Protein AF-A0A8W8L8R6-F1 (afdb_monomer_lite)

Foldseek 3Di:
DLVLLLVLQVCLPPVPPQWHALVSLLVSQVCLVPVNPQKRALVSQLVSCVVVVSDDSLLSNLVQCVQPPVNPRIRHSVSSVVVQVQQCPVPPRIHGSVSSSVSSVCSCPPPVSD

Secondary structure (DSSP, 8-state):
-HHHHHHHHHHH-SS-SSEE-HHHHHHHHHTT-SS-SSEEEHHHHHHHHHHTT-S-HHHHHHHHHHH-SS-SSEEETTTHHHHHHHH-SS-SSSEEHHHHHHHHHHHHHSGGG-

Sequence (114 aa):
SDAEARYVFHLADKDGNYSLSLAEFQRIFFDFDRNHDKSVTSDEFLLGWMERHLGSSLEAVILFHHLDVDRNGHIEVTDIPWILAFFDRNMDGVVGQAEFVITWLKLINSPQSR

pLDDT: mean 87.32, std 8.13, range [39.88, 94.25]

Organism: Magallana gigas (NCBI:txid29159)

Radius of gyration: 12.98 Å; chains: 1; bounding box: 32×29×34 Å

Structure (mmCIF, N/CA/C/O backbone):
data_AF-A0A8W8L8R6-F1
#
_entry.id   AF-A0A8W8L8R6-F1
#
loop_
_atom_site.group_PDB
_atom_site.id
_atom_site.type_symbol
_atom_site.label_atom_id
_atom_site.label_alt_id
_atom_site.label_comp_id
_atom_site.label_asym_id
_atom_site.label_entity_id
_atom_site.label_seq_id
_atom_site.pdbx_PDB_ins_code
_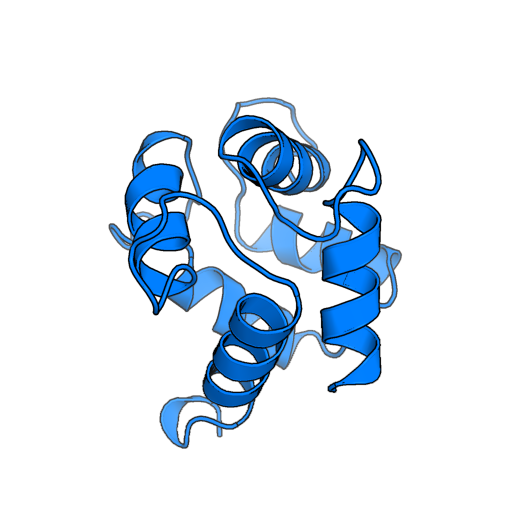atom_site.Cartn_x
_atom_site.Cartn_y
_atom_site.Cartn_z
_atom_site.occupancy
_atom_site.B_iso_or_equiv
_atom_site.auth_seq_id
_atom_site.auth_comp_id
_atom_site.auth_asym_id
_atom_site.auth_atom_id
_atom_site.pdbx_PDB_model_num
ATOM 1 N N . SER A 1 1 ? 7.714 -10.355 -7.423 1.00 78.94 1 SER A N 1
ATOM 2 C CA . SER A 1 1 ? 7.507 -11.819 -7.585 1.00 78.94 1 SER A CA 1
ATOM 3 C C . SER A 1 1 ? 6.395 -12.343 -6.661 1.00 78.94 1 SER A C 1
ATOM 5 O O . SER A 1 1 ? 5.922 -11.596 -5.814 1.00 78.94 1 SER A O 1
ATOM 7 N N . ASP A 1 2 ? 5.935 -13.599 -6.815 1.00 86.62 2 ASP A N 1
ATOM 8 C CA . ASP A 1 2 ? 4.903 -14.200 -5.928 1.00 86.62 2 ASP A CA 1
ATOM 9 C C . ASP A 1 2 ? 5.380 -14.272 -4.466 1.00 86.62 2 ASP A C 1
ATOM 11 O O . ASP A 1 2 ? 4.632 -13.924 -3.554 1.00 86.62 2 ASP A O 1
ATOM 15 N N . ALA A 1 3 ? 6.646 -14.643 -4.251 1.00 87.75 3 ALA A N 1
ATOM 16 C CA . ALA A 1 3 ? 7.240 -14.726 -2.920 1.00 87.75 3 ALA A CA 1
ATOM 17 C C . ALA A 1 3 ? 7.309 -13.355 -2.228 1.00 87.75 3 ALA A C 1
ATOM 19 O O . ALA A 1 3 ? 6.959 -13.247 -1.056 1.00 87.75 3 ALA A O 1
ATOM 20 N N . GLU A 1 4 ? 7.693 -12.304 -2.959 1.00 85.38 4 GLU A N 1
ATOM 21 C CA . GLU A 1 4 ? 7.698 -10.926 -2.445 1.00 85.38 4 GLU A CA 1
ATOM 22 C C . GLU A 1 4 ? 6.291 -10.466 -2.057 1.00 85.38 4 GLU A C 1
ATOM 24 O O . GLU A 1 4 ? 6.099 -9.953 -0.959 1.00 85.38 4 GLU A O 1
ATOM 29 N N . ALA A 1 5 ? 5.288 -10.719 -2.905 1.00 87.56 5 ALA A N 1
ATOM 30 C CA . ALA A 1 5 ? 3.906 -10.349 -2.609 1.00 87.56 5 ALA A CA 1
ATOM 31 C C . ALA A 1 5 ? 3.393 -11.038 -1.333 1.00 87.56 5 ALA A C 1
ATOM 33 O O . ALA A 1 5 ? 2.766 -10.405 -0.485 1.00 87.56 5 ALA A O 1
ATOM 34 N N . ARG A 1 6 ? 3.704 -12.329 -1.151 1.00 91.12 6 ARG A N 1
ATOM 35 C CA . ARG A 1 6 ? 3.350 -13.065 0.075 1.00 91.12 6 ARG A CA 1
ATOM 36 C C . ARG A 1 6 ? 4.095 -12.553 1.301 1.00 91.12 6 ARG A C 1
ATOM 38 O O . ARG A 1 6 ? 3.520 -12.536 2.385 1.00 91.12 6 ARG A O 1
ATOM 45 N N . TYR A 1 7 ? 5.351 -12.147 1.140 1.00 88.88 7 TYR A N 1
ATOM 46 C CA . TYR A 1 7 ? 6.137 -11.568 2.223 1.00 88.88 7 TYR A CA 1
ATOM 47 C C . TYR A 1 7 ? 5.565 -10.218 2.670 1.00 88.88 7 TYR A C 1
ATOM 49 O O . TYR A 1 7 ? 5.348 -10.023 3.863 1.00 88.88 7 TYR A O 1
ATOM 57 N N . VAL A 1 8 ? 5.226 -9.329 1.729 1.00 85.88 8 VAL A N 1
ATOM 58 C CA . VAL A 1 8 ? 4.554 -8.051 2.031 1.00 85.88 8 VAL A CA 1
ATOM 59 C C . VAL A 1 8 ? 3.216 -8.290 2.724 1.00 85.88 8 VAL A C 1
ATOM 61 O O . VAL A 1 8 ? 2.942 -7.665 3.745 1.00 85.88 8 VAL A O 1
ATOM 64 N N . PHE A 1 9 ? 2.419 -9.237 2.223 1.00 90.50 9 PHE A N 1
ATOM 65 C CA . PHE A 1 9 ? 1.160 -9.615 2.857 1.00 90.50 9 PHE A CA 1
ATOM 66 C C . PHE A 1 9 ? 1.365 -10.032 4.318 1.00 90.50 9 PHE A C 1
ATOM 68 O O . PHE A 1 9 ? 0.688 -9.530 5.205 1.00 90.50 9 PHE A O 1
ATOM 75 N N . HIS A 1 10 ? 2.338 -10.905 4.582 1.00 90.69 10 HIS A N 1
ATOM 76 C CA . HIS A 1 10 ? 2.615 -11.385 5.934 1.00 90.69 10 HIS A CA 1
ATOM 77 C C . HIS A 1 10 ? 3.151 -10.290 6.868 1.00 90.69 10 HIS A C 1
ATOM 79 O O . HIS A 1 10 ? 2.925 -10.336 8.072 1.00 90.69 10 HIS A O 1
ATOM 85 N N . LEU A 1 11 ? 3.857 -9.287 6.338 1.00 86.75 11 LEU A N 1
ATOM 86 C CA . LEU A 1 11 ? 4.265 -8.126 7.132 1.00 86.75 11 LEU A CA 1
ATOM 87 C C . LEU A 1 11 ? 3.066 -7.267 7.559 1.00 86.75 11 LEU A C 1
ATOM 89 O O . LEU A 1 11 ? 3.104 -6.693 8.656 1.00 86.75 11 LEU A O 1
ATOM 93 N N . ALA A 1 12 ? 2.046 -7.179 6.702 1.00 87.00 12 ALA A N 1
ATOM 94 C CA . ALA A 1 12 ? 0.828 -6.411 6.932 1.00 87.00 12 ALA A CA 1
ATOM 95 C C . ALA A 1 12 ? -0.181 -7.145 7.839 1.00 87.00 12 ALA A C 1
ATOM 97 O O . ALA A 1 12 ? -0.771 -6.504 8.704 1.00 87.00 12 ALA A O 1
ATOM 98 N N . ASP A 1 13 ? -0.327 -8.464 7.684 1.00 91.50 13 ASP A N 1
ATOM 99 C CA . ASP A 1 13 ? -1.210 -9.339 8.473 1.00 91.50 13 ASP A CA 1
ATOM 100 C C . ASP A 1 13 ? -0.656 -9.516 9.897 1.00 91.50 13 ASP A C 1
ATOM 102 O O . ASP A 1 13 ? 0.212 -10.355 10.159 1.00 91.50 13 ASP A O 1
ATOM 106 N N . LYS A 1 14 ? -1.087 -8.653 10.823 1.00 89.38 14 LYS A N 1
ATOM 107 C CA . LYS A 1 14 ? -0.518 -8.590 12.179 1.00 89.38 14 LYS A CA 1
ATOM 108 C C . LYS A 1 14 ? -1.176 -9.568 13.123 1.00 89.38 14 LYS A C 1
ATOM 110 O O . LYS A 1 14 ? -0.508 -10.025 14.055 1.00 89.38 14 LYS A O 1
ATOM 115 N N . ASP A 1 15 ? -2.463 -9.824 12.939 1.00 90.25 15 ASP A N 1
ATOM 116 C CA . ASP A 1 15 ? -3.183 -10.783 13.767 1.00 90.25 15 ASP A CA 1
ATOM 117 C C . ASP A 1 15 ? -3.031 -12.231 13.262 1.00 90.25 15 ASP A C 1
ATOM 119 O O . ASP A 1 15 ? -3.286 -13.169 14.023 1.00 90.25 15 ASP A O 1
ATOM 123 N N . GLY A 1 16 ? -2.512 -12.420 12.042 1.00 90.44 16 GLY A N 1
ATOM 124 C CA . GLY A 1 16 ? -2.218 -13.723 11.456 1.00 90.44 16 GLY A CA 1
ATOM 125 C C . GLY A 1 16 ? -3.471 -14.455 10.985 1.00 90.44 16 GLY A C 1
ATOM 126 O O . GLY A 1 16 ? -3.476 -15.691 10.944 1.00 90.44 16 GLY A O 1
ATOM 127 N N . ASN A 1 17 ? -4.547 -13.722 10.684 1.00 92.75 17 ASN A N 1
ATOM 128 C CA . ASN A 1 17 ? -5.824 -14.286 10.258 1.00 92.75 17 ASN A CA 1
ATOM 129 C C . ASN A 1 17 ? -5.885 -14.575 8.740 1.00 92.75 17 ASN A C 1
ATOM 131 O O . ASN A 1 17 ? -6.912 -15.058 8.255 1.00 92.75 17 ASN A O 1
ATOM 135 N N . TYR A 1 18 ? -4.794 -14.333 7.998 1.00 92.06 18 TYR A N 1
ATOM 136 C CA . TYR A 1 18 ? -4.680 -14.492 6.541 1.00 92.06 18 TYR A CA 1
ATOM 137 C C . TYR A 1 18 ? -5.576 -13.563 5.711 1.00 92.06 18 TYR A C 1
ATOM 139 O O . TYR A 1 18 ? -5.825 -13.826 4.527 1.00 92.06 18 TYR A O 1
ATOM 147 N N . SER A 1 19 ? -6.007 -12.452 6.302 1.00 92.56 19 SER A N 1
ATOM 148 C CA . SER A 1 19 ? -6.819 -11.407 5.683 1.00 92.56 19 SER A CA 1
ATOM 149 C C . SER A 1 19 ? -6.342 -10.040 6.171 1.00 92.56 19 SER A C 1
ATOM 151 O O . SER A 1 19 ? -6.064 -9.854 7.346 1.00 92.56 19 SER A O 1
ATOM 153 N N . LEU A 1 20 ? -6.263 -9.053 5.285 1.00 90.69 20 LEU A N 1
ATOM 154 C CA . LEU A 1 20 ? -5.925 -7.689 5.683 1.00 90.69 20 LEU A CA 1
ATOM 155 C C . LEU A 1 20 ? -7.205 -6.909 5.930 1.00 90.69 20 LEU A C 1
ATOM 157 O O . LEU A 1 20 ? -7.980 -6.645 5.007 1.00 90.69 20 LEU A O 1
ATOM 161 N N . SER A 1 21 ? -7.403 -6.520 7.184 1.00 89.62 21 SER A N 1
ATOM 162 C CA . SER A 1 21 ? -8.414 -5.537 7.555 1.00 89.62 21 SER A CA 1
ATOM 163 C C . SER A 1 21 ? -8.006 -4.124 7.124 1.00 89.62 21 SER A C 1
ATOM 165 O O . SER A 1 21 ? -6.830 -3.837 6.889 1.00 89.62 21 SER A O 1
ATOM 167 N N . LEU A 1 22 ? -8.967 -3.192 7.109 1.00 85.56 22 LEU A N 1
ATOM 168 C CA . LEU A 1 22 ? -8.694 -1.767 6.882 1.00 85.56 22 LEU A CA 1
ATOM 169 C C . LEU A 1 22 ? -7.573 -1.238 7.789 1.00 85.56 22 LEU A C 1
ATOM 171 O O . LEU A 1 22 ? -6.705 -0.505 7.329 1.00 85.56 22 LEU A O 1
ATOM 175 N N . ALA A 1 23 ? -7.578 -1.624 9.065 1.00 87.69 23 ALA A N 1
ATOM 176 C CA . ALA A 1 23 ? -6.598 -1.156 10.038 1.00 87.69 23 ALA A CA 1
ATOM 177 C C . ALA A 1 23 ? -5.189 -1.713 9.771 1.00 87.69 23 ALA A C 1
ATOM 179 O O . ALA A 1 23 ? -4.204 -0.984 9.889 1.00 87.69 23 ALA A O 1
ATOM 180 N N . GLU A 1 24 ? -5.081 -2.988 9.397 1.00 89.75 24 GLU A N 1
ATOM 181 C CA . GLU A 1 24 ? -3.799 -3.617 9.049 1.00 89.75 24 GLU A CA 1
ATOM 182 C C . GLU A 1 24 ? -3.234 -3.064 7.751 1.00 89.75 24 GLU A C 1
ATOM 184 O O . GLU A 1 24 ? -2.041 -2.771 7.664 1.00 89.75 24 GLU A O 1
ATOM 189 N N . PHE A 1 25 ? -4.115 -2.836 6.779 1.00 82.94 25 PHE A N 1
ATOM 190 C CA . PHE A 1 25 ? -3.758 -2.190 5.534 1.00 82.94 25 PHE A CA 1
ATOM 191 C C . PHE A 1 25 ? -3.240 -0.773 5.805 1.00 82.94 25 PHE A C 1
ATOM 193 O O . PHE A 1 25 ? -2.100 -0.476 5.481 1.00 82.94 25 PHE A O 1
ATOM 200 N N . GLN A 1 26 ? -3.989 0.074 6.518 1.00 84.00 26 GLN A N 1
ATOM 201 C CA . GLN A 1 26 ? -3.531 1.419 6.906 1.00 84.00 26 GLN A CA 1
ATOM 202 C C . GLN A 1 26 ? -2.175 1.401 7.616 1.00 84.00 26 GLN A C 1
ATOM 204 O O . GLN A 1 26 ? -1.304 2.216 7.321 1.00 84.00 26 GLN A O 1
ATOM 209 N N . ARG A 1 27 ? -1.979 0.457 8.538 1.00 84.94 27 ARG A N 1
ATOM 210 C CA . ARG A 1 27 ? -0.737 0.346 9.298 1.00 84.94 27 ARG A CA 1
ATOM 211 C C . ARG A 1 27 ? 0.471 0.095 8.404 1.00 84.94 27 ARG A C 1
ATOM 213 O O . ARG A 1 27 ? 1.496 0.727 8.630 1.00 84.94 27 ARG A O 1
ATOM 220 N N . ILE A 1 28 ? 0.370 -0.790 7.410 1.00 81.50 28 ILE A N 1
ATOM 221 C CA . ILE A 1 28 ? 1.517 -1.050 6.534 1.00 81.50 28 ILE A CA 1
ATOM 222 C C . ILE A 1 28 ? 1.862 0.174 5.674 1.00 81.50 28 ILE A C 1
ATOM 224 O O . ILE A 1 28 ? 3.039 0.406 5.436 1.00 81.50 28 ILE A O 1
ATOM 228 N N . PHE A 1 29 ? 0.889 1.008 5.280 1.00 77.50 29 PHE A N 1
ATOM 229 C CA . PHE A 1 29 ? 1.185 2.283 4.603 1.00 77.50 29 PHE A CA 1
ATOM 230 C C . PHE A 1 29 ? 1.927 3.249 5.524 1.00 77.50 29 PHE A C 1
ATOM 232 O O . PHE A 1 29 ? 2.951 3.801 5.130 1.00 77.50 29 PHE A O 1
ATOM 239 N N . PHE A 1 30 ? 1.493 3.375 6.779 1.00 78.62 30 PHE A N 1
ATOM 240 C CA . PHE A 1 30 ? 2.210 4.188 7.763 1.00 78.62 30 PHE A CA 1
ATOM 241 C C . PHE A 1 30 ? 3.608 3.651 8.110 1.00 78.62 30 PHE A C 1
ATOM 243 O O . PHE A 1 30 ? 4.443 4.416 8.576 1.00 78.62 30 PHE A O 1
ATOM 250 N N . ASP A 1 31 ? 3.912 2.374 7.852 1.00 85.19 31 ASP A N 1
ATOM 251 C CA . ASP A 1 31 ? 5.280 1.853 7.991 1.00 85.19 31 ASP A CA 1
ATOM 252 C C . ASP A 1 31 ? 6.236 2.399 6.897 1.00 85.19 31 ASP A C 1
ATOM 254 O O . ASP A 1 31 ? 7.463 2.306 7.058 1.00 85.19 31 ASP A O 1
ATOM 258 N N . PHE A 1 32 ? 5.709 2.938 5.787 1.00 85.62 32 PHE A N 1
ATOM 259 C CA . PHE A 1 32 ? 6.481 3.644 4.753 1.00 85.62 32 PHE A CA 1
ATOM 260 C C . PHE A 1 32 ? 6.553 5.159 4.987 1.00 85.62 32 PHE A C 1
ATOM 262 O O . PHE A 1 32 ? 7.528 5.764 4.554 1.00 85.62 32 PHE A O 1
ATOM 269 N N . ASP A 1 33 ? 5.588 5.746 5.701 1.00 88.25 33 ASP A N 1
ATOM 270 C CA . ASP A 1 33 ? 5.588 7.154 6.129 1.00 88.25 33 ASP A CA 1
ATOM 271 C C . ASP A 1 33 ? 6.722 7.401 7.145 1.00 88.25 33 ASP A C 1
ATOM 273 O O . ASP A 1 33 ? 6.635 7.027 8.321 1.00 88.25 33 ASP A O 1
ATOM 277 N N . ARG A 1 34 ? 7.832 7.990 6.683 1.00 86.88 34 ARG A N 1
ATOM 278 C CA . ARG A 1 34 ? 9.051 8.145 7.495 1.00 86.88 34 ARG A CA 1
ATOM 279 C C . ARG A 1 34 ? 9.049 9.417 8.310 1.00 86.88 34 ARG A C 1
ATOM 281 O O . ARG A 1 34 ? 9.642 9.448 9.391 1.00 86.88 34 ARG A O 1
ATOM 288 N N . ASN A 1 35 ? 8.486 10.477 7.752 1.00 89.62 35 ASN A N 1
ATOM 289 C CA . ASN A 1 35 ? 8.438 11.774 8.406 1.00 89.62 35 ASN A CA 1
ATOM 290 C C . ASN A 1 35 ? 7.219 11.898 9.355 1.00 89.62 35 ASN A C 1
ATOM 292 O O . ASN A 1 35 ? 7.172 12.836 10.154 1.00 89.62 35 ASN A O 1
ATOM 296 N N . HIS A 1 36 ? 6.308 10.916 9.328 1.00 86.50 36 HIS A N 1
ATOM 297 C CA . HIS A 1 36 ? 5.084 10.818 10.122 1.00 86.50 36 HIS A CA 1
ATOM 298 C C . HIS A 1 36 ? 4.081 11.949 9.859 1.00 86.50 36 HIS A C 1
ATOM 300 O O . HIS A 1 36 ? 3.348 12.362 10.769 1.00 86.50 36 HIS A O 1
ATOM 306 N N . ASP A 1 37 ? 4.038 12.459 8.628 1.00 89.94 37 ASP A N 1
ATOM 307 C CA . ASP A 1 37 ? 3.089 13.489 8.194 1.00 89.94 37 ASP A CA 1
ATOM 308 C C . ASP A 1 37 ? 1.735 12.918 7.732 1.00 89.94 37 ASP A C 1
ATOM 310 O O . ASP A 1 37 ? 0.808 13.686 7.458 1.00 89.94 37 ASP A O 1
ATOM 314 N N . LYS A 1 38 ? 1.576 11.586 7.793 1.00 87.12 38 LYS A N 1
ATOM 315 C CA . LYS A 1 38 ? 0.399 10.802 7.381 1.00 87.12 38 LYS A CA 1
ATOM 316 C C . LYS A 1 38 ? 0.194 10.724 5.870 1.00 87.12 38 LYS A C 1
ATOM 318 O O . LYS A 1 38 ? -0.907 10.373 5.435 1.00 87.12 38 LYS A O 1
ATOM 323 N N . SER A 1 39 ? 1.231 11.024 5.103 1.00 90.62 39 SER A N 1
ATOM 324 C CA . SER A 1 39 ? 1.236 11.056 3.652 1.00 90.62 39 SER A CA 1
ATOM 325 C C . SER A 1 39 ? 2.470 10.302 3.167 1.00 90.62 39 SER A C 1
ATOM 327 O O . SER A 1 39 ? 3.593 10.651 3.501 1.00 90.62 39 SER A O 1
ATOM 329 N N . VAL A 1 40 ? 2.297 9.229 2.396 1.00 92.38 40 VAL A N 1
ATOM 330 C CA . VAL A 1 40 ? 3.459 8.503 1.865 1.00 92.38 40 VAL A CA 1
ATOM 331 C C . VAL A 1 40 ? 3.815 9.088 0.512 1.00 92.38 40 VAL A C 1
ATOM 333 O O . VAL A 1 40 ? 3.063 8.936 -0.451 1.00 92.38 40 VAL A O 1
ATOM 336 N N . THR A 1 41 ? 4.977 9.726 0.420 1.00 93.75 41 THR A N 1
ATOM 337 C CA . THR A 1 41 ? 5.519 10.195 -0.862 1.00 93.75 41 THR A CA 1
ATOM 338 C C . THR A 1 41 ? 6.140 9.053 -1.670 1.00 93.75 41 THR A C 1
ATOM 340 O O . THR A 1 41 ? 6.495 7.998 -1.137 1.00 93.75 41 THR A O 1
ATOM 343 N N . SER A 1 42 ? 6.329 9.262 -2.976 1.00 91.94 42 SER A N 1
ATOM 344 C CA . SER A 1 42 ? 6.996 8.277 -3.841 1.00 91.94 42 SER A CA 1
ATOM 345 C C . SER A 1 42 ? 8.422 7.955 -3.381 1.00 91.94 42 SER A C 1
ATOM 347 O O . SER A 1 42 ? 8.835 6.794 -3.438 1.00 91.94 42 SER A O 1
ATOM 349 N N . ASP A 1 43 ? 9.152 8.951 -2.8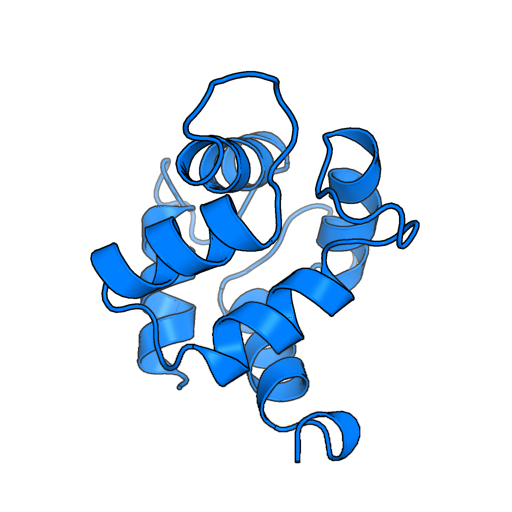72 1.00 93.31 43 ASP A N 1
ATOM 350 C CA . ASP A 1 43 ? 10.503 8.789 -2.335 1.00 93.31 43 ASP A CA 1
ATOM 351 C C . ASP A 1 43 ? 10.503 7.955 -1.049 1.00 93.31 43 ASP A C 1
ATOM 353 O O . ASP A 1 43 ? 11.315 7.041 -0.904 1.00 93.31 43 ASP A O 1
ATOM 357 N N . GLU A 1 44 ? 9.580 8.216 -0.122 1.00 93.44 44 GLU A N 1
ATOM 358 C CA . GLU A 1 44 ? 9.442 7.429 1.109 1.00 93.44 44 GLU A CA 1
ATOM 359 C C . GLU A 1 44 ? 9.050 5.985 0.822 1.00 93.44 44 GLU A C 1
ATOM 361 O O . GLU A 1 44 ? 9.655 5.055 1.369 1.00 93.44 44 GLU A O 1
ATOM 366 N N . PHE A 1 45 ? 8.100 5.793 -0.096 1.00 91.31 45 PHE A N 1
ATOM 367 C CA . PHE A 1 45 ? 7.702 4.472 -0.555 1.00 91.31 45 PHE A CA 1
ATOM 368 C C . PHE A 1 45 ? 8.894 3.727 -1.161 1.00 91.31 45 PHE A C 1
ATOM 370 O O . PHE A 1 45 ? 9.201 2.613 -0.738 1.00 91.31 45 PHE A O 1
ATOM 377 N N . LEU A 1 46 ? 9.621 4.350 -2.096 1.00 91.94 46 LEU A N 1
ATOM 378 C CA . LEU A 1 46 ? 10.786 3.759 -2.756 1.00 91.94 46 LEU A CA 1
ATOM 379 C C . LEU A 1 46 ? 11.917 3.438 -1.769 1.00 91.94 46 LEU A C 1
ATOM 381 O O . LEU A 1 46 ? 12.503 2.355 -1.833 1.00 91.94 46 LEU A O 1
ATOM 385 N N . LEU A 1 47 ? 12.225 4.344 -0.841 1.00 91.88 47 LEU A N 1
ATOM 386 C CA . LEU A 1 47 ? 13.249 4.116 0.179 1.00 91.88 47 LEU A CA 1
ATOM 387 C C . LEU A 1 47 ? 12.861 2.948 1.085 1.00 91.88 47 LEU A C 1
ATOM 389 O O . LEU A 1 47 ? 13.640 2.005 1.242 1.00 91.88 47 LEU A O 1
ATOM 393 N N . GLY A 1 48 ? 11.642 2.965 1.630 1.00 89.69 48 GLY A N 1
ATOM 394 C CA . GLY A 1 48 ? 11.151 1.890 2.487 1.00 89.69 48 GLY A CA 1
ATOM 395 C C . GLY A 1 48 ? 11.063 0.548 1.758 1.00 89.69 48 GLY A C 1
ATOM 396 O O . GLY A 1 48 ? 11.280 -0.496 2.378 1.00 89.69 48 GLY A O 1
ATOM 397 N N . TRP A 1 49 ? 10.799 0.577 0.450 1.00 89.25 49 TRP A N 1
ATOM 398 C CA . TRP A 1 49 ? 10.761 -0.585 -0.434 1.00 89.25 49 TRP A CA 1
ATOM 399 C C . TRP A 1 49 ? 12.134 -1.230 -0.598 1.00 89.25 49 TRP A C 1
ATOM 401 O O . TRP A 1 49 ? 12.299 -2.440 -0.410 1.00 89.25 49 TRP A O 1
ATOM 411 N N . MET A 1 50 ? 13.133 -0.407 -0.924 1.00 90.69 50 MET A N 1
ATOM 412 C CA . MET A 1 50 ? 14.503 -0.855 -1.155 1.00 90.69 50 MET A CA 1
ATOM 413 C C . MET A 1 50 ? 15.154 -1.381 0.123 1.00 90.69 50 MET A C 1
ATOM 415 O O . MET A 1 50 ? 15.808 -2.422 0.088 1.00 90.69 50 MET A O 1
ATOM 419 N N . GLU A 1 51 ? 14.948 -0.710 1.255 1.00 90.56 51 GLU A N 1
ATOM 420 C CA . GLU A 1 51 ? 15.498 -1.123 2.552 1.00 90.56 51 GLU A CA 1
ATOM 421 C C . GLU A 1 51 ? 14.945 -2.460 3.046 1.00 90.56 51 GLU A C 1
ATOM 423 O O . GLU A 1 51 ? 15.647 -3.225 3.702 1.00 90.56 51 GLU A O 1
ATOM 428 N N . ARG A 1 52 ? 13.683 -2.754 2.724 1.00 85.56 52 ARG A N 1
ATOM 429 C CA . ARG A 1 52 ? 13.031 -4.025 3.065 1.00 85.56 52 ARG A CA 1
ATOM 430 C C . ARG A 1 52 ? 13.283 -5.118 2.024 1.00 85.56 52 ARG A C 1
ATOM 432 O O . ARG A 1 52 ? 12.786 -6.229 2.196 1.00 85.56 52 ARG A O 1
ATOM 439 N N . HIS A 1 53 ? 14.047 -4.815 0.971 1.00 85.31 53 HIS A N 1
ATOM 440 C CA . HIS A 1 53 ? 14.372 -5.723 -0.130 1.00 85.31 53 HIS A CA 1
ATOM 441 C C . HIS A 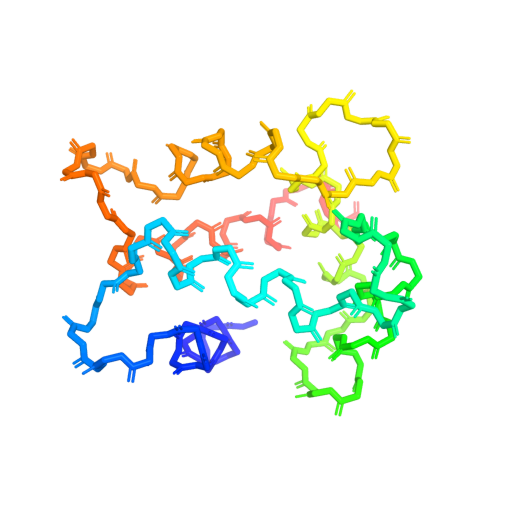1 53 ? 13.131 -6.361 -0.778 1.00 85.31 53 HIS A C 1
ATOM 443 O O . HIS A 1 53 ? 13.129 -7.547 -1.102 1.00 85.31 53 HIS A O 1
ATOM 449 N N . LEU A 1 54 ? 12.066 -5.571 -0.961 1.00 83.38 54 LEU A N 1
ATOM 450 C CA . LEU A 1 54 ? 10.761 -6.069 -1.417 1.00 83.38 54 LEU A CA 1
ATOM 451 C C . LEU A 1 54 ? 10.656 -6.261 -2.937 1.00 83.38 54 LEU A C 1
ATOM 453 O O . LEU A 1 54 ? 9.641 -6.758 -3.412 1.00 83.38 54 LEU A O 1
ATOM 457 N N . GLY A 1 55 ? 11.687 -5.886 -3.695 1.00 82.75 55 GLY A N 1
ATOM 458 C CA . GLY A 1 55 ? 11.735 -6.015 -5.149 1.00 82.75 55 GLY A CA 1
ATOM 459 C C . GLY A 1 55 ? 12.616 -4.942 -5.784 1.00 82.75 55 GLY A C 1
ATOM 460 O O . GLY A 1 55 ? 13.447 -4.315 -5.121 1.00 82.75 55 GLY A O 1
ATOM 461 N N . SER A 1 56 ? 12.424 -4.708 -7.079 1.00 86.94 56 SER A N 1
ATOM 462 C CA . SER A 1 56 ? 13.117 -3.652 -7.823 1.00 86.94 56 SER A CA 1
ATOM 463 C C . SER A 1 56 ? 12.527 -2.260 -7.561 1.00 86.94 56 SER A C 1
ATOM 465 O O . SER A 1 56 ? 11.368 -2.116 -7.172 1.00 86.94 56 SER A O 1
ATOM 467 N N . SER A 1 57 ? 13.314 -1.214 -7.825 1.00 88.69 57 SER A N 1
ATOM 468 C CA . SER A 1 57 ? 12.850 0.179 -7.760 1.00 88.69 57 SER A CA 1
ATOM 469 C C . SER A 1 57 ? 11.747 0.482 -8.777 1.00 88.69 57 SER A C 1
ATOM 471 O O . SER A 1 57 ? 10.841 1.257 -8.487 1.00 88.69 57 SER A O 1
ATOM 473 N N . LEU A 1 58 ? 11.792 -0.154 -9.952 1.00 86.81 58 LEU A N 1
ATOM 474 C CA . LEU A 1 58 ? 10.759 -0.008 -10.974 1.00 86.81 58 LEU A CA 1
ATOM 475 C C . LEU A 1 58 ? 9.405 -0.519 -10.462 1.00 86.81 58 LEU A C 1
ATOM 477 O O . LEU A 1 58 ? 8.408 0.188 -10.577 1.00 86.81 58 LEU A O 1
ATOM 481 N N . GLU A 1 59 ? 9.378 -1.707 -9.849 1.00 85.62 59 GLU A N 1
ATOM 482 C CA . GLU A 1 59 ? 8.158 -2.269 -9.253 1.00 85.62 59 GLU A CA 1
ATOM 483 C C . GLU A 1 59 ? 7.582 -1.344 -8.176 1.00 85.62 59 GLU A C 1
ATOM 485 O O . GLU A 1 59 ? 6.374 -1.117 -8.172 1.00 85.62 59 GLU A O 1
ATOM 490 N N . ALA A 1 60 ? 8.432 -0.749 -7.331 1.00 88.25 60 ALA A N 1
ATOM 491 C CA . ALA A 1 60 ? 7.999 0.217 -6.322 1.00 88.25 60 ALA A CA 1
ATOM 492 C C . ALA A 1 60 ? 7.276 1.419 -6.941 1.00 88.25 60 ALA A C 1
ATOM 494 O O . ALA A 1 60 ? 6.185 1.773 -6.503 1.00 88.25 60 ALA A O 1
ATOM 495 N N . VAL A 1 61 ? 7.855 2.017 -7.987 1.00 89.19 61 VAL A N 1
ATOM 496 C CA . VAL A 1 61 ? 7.273 3.181 -8.674 1.00 89.19 61 VAL A CA 1
ATOM 497 C C . VAL A 1 61 ? 5.946 2.823 -9.348 1.00 89.19 61 VAL A C 1
ATOM 499 O O . VAL A 1 61 ? 4.977 3.572 -9.239 1.00 89.19 61 VAL A O 1
ATOM 502 N N . ILE A 1 62 ? 5.867 1.667 -10.012 1.00 88.06 62 ILE A N 1
ATOM 503 C CA . ILE A 1 62 ? 4.624 1.205 -10.651 1.00 88.06 62 ILE A CA 1
ATOM 504 C C . ILE A 1 62 ? 3.518 1.008 -9.617 1.00 88.06 62 ILE A C 1
ATOM 506 O O . ILE A 1 62 ? 2.375 1.399 -9.860 1.00 88.06 62 ILE A O 1
ATOM 510 N N . LEU A 1 63 ? 3.848 0.383 -8.485 1.00 87.44 63 LEU A N 1
ATOM 511 C CA . LEU A 1 63 ? 2.898 0.156 -7.404 1.00 87.44 63 LEU A CA 1
ATOM 512 C C . LEU A 1 63 ? 2.442 1.476 -6.805 1.00 87.44 63 LEU A C 1
ATOM 514 O O . LEU A 1 63 ? 1.240 1.692 -6.721 1.00 87.44 63 LEU A O 1
ATOM 518 N N . PHE A 1 64 ? 3.372 2.375 -6.483 1.00 90.62 64 PHE A N 1
ATOM 519 C CA . PHE A 1 64 ? 3.053 3.701 -5.962 1.00 90.62 64 PHE A CA 1
ATOM 520 C C . PHE A 1 64 ? 2.020 4.415 -6.839 1.00 90.62 64 PHE A C 1
ATOM 522 O O . PHE A 1 64 ? 0.975 4.820 -6.350 1.00 90.62 64 PHE A O 1
ATOM 529 N N . HIS A 1 65 ? 2.243 4.460 -8.155 1.00 90.75 65 HIS A N 1
ATOM 530 C CA . HIS A 1 65 ? 1.316 5.103 -9.091 1.00 90.75 65 HIS A CA 1
ATOM 531 C C . HIS A 1 65 ? -0.079 4.471 -9.169 1.00 90.75 65 HIS A C 1
ATOM 533 O O . HIS A 1 65 ? -1.012 5.129 -9.623 1.00 90.75 65 HIS A O 1
ATOM 539 N N . HIS A 1 66 ? -0.231 3.200 -8.798 1.00 88.38 66 HIS A N 1
ATOM 540 C CA . HIS A 1 66 ? -1.546 2.558 -8.720 1.00 88.38 66 HIS A CA 1
ATOM 541 C C . HIS A 1 66 ? -2.221 2.755 -7.362 1.00 88.38 66 HIS A C 1
ATOM 543 O O . HIS A 1 66 ? -3.440 2.633 -7.275 1.00 88.38 66 HIS A O 1
ATOM 549 N N . LEU A 1 67 ? -1.433 3.013 -6.319 1.00 88.31 67 LEU A N 1
ATOM 550 C CA . LEU A 1 67 ? -1.905 3.238 -4.956 1.00 88.31 67 LEU A CA 1
ATOM 551 C C . LEU A 1 67 ? -2.243 4.718 -4.709 1.00 88.31 67 LEU A C 1
ATOM 553 O O . LEU A 1 67 ? -3.132 5.001 -3.920 1.00 88.31 67 LEU A O 1
ATOM 557 N N . ASP A 1 68 ? -1.584 5.639 -5.410 1.00 91.56 68 ASP A N 1
ATOM 558 C CA . ASP A 1 68 ? -1.921 7.066 -5.488 1.00 91.56 68 ASP A CA 1
ATOM 559 C C . ASP A 1 68 ? -3.159 7.250 -6.389 1.00 91.56 68 ASP A C 1
ATOM 561 O O . ASP A 1 68 ? -3.068 7.425 -7.611 1.00 91.56 68 ASP A O 1
ATOM 565 N N . VAL A 1 69 ? -4.342 7.077 -5.790 1.00 90.81 69 VAL A N 1
ATOM 566 C CA . VAL A 1 69 ? -5.619 6.963 -6.513 1.00 90.81 69 VAL A CA 1
ATOM 567 C C . VAL A 1 69 ? -6.032 8.296 -7.126 1.00 90.81 69 VAL A C 1
ATOM 569 O O . VAL A 1 69 ? -6.503 8.325 -8.270 1.00 90.81 69 VAL 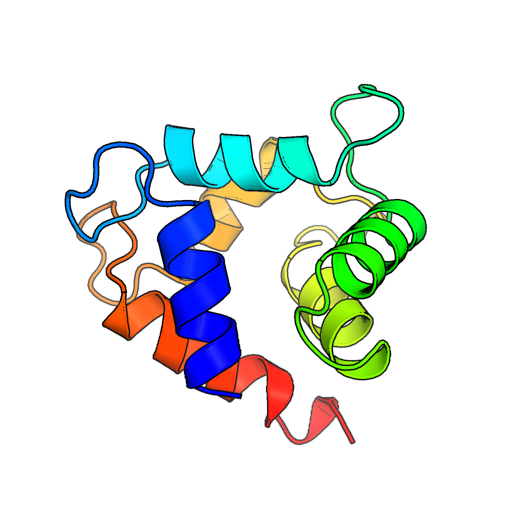A O 1
ATOM 572 N N . ASP A 1 70 ? -5.862 9.392 -6.390 1.00 91.50 70 ASP A N 1
ATOM 573 C CA . ASP A 1 70 ? -6.187 10.737 -6.866 1.00 91.50 70 ASP A CA 1
ATOM 574 C C . ASP A 1 70 ? -5.057 11.387 -7.692 1.00 91.50 70 ASP A C 1
ATOM 576 O O . ASP A 1 70 ? -5.297 12.390 -8.375 1.00 91.50 70 ASP A O 1
ATOM 580 N N . ARG A 1 71 ? -3.876 10.752 -7.736 1.00 91.25 71 ARG A N 1
ATOM 581 C CA . ARG A 1 71 ? -2.683 11.164 -8.494 1.00 91.25 71 ARG A CA 1
ATOM 582 C C . ARG A 1 71 ? -2.113 12.493 -8.028 1.00 91.25 71 ARG A C 1
ATOM 584 O O . ARG A 1 71 ? -1.588 13.262 -8.845 1.00 91.25 71 ARG A O 1
ATOM 591 N N . ASN A 1 72 ? -2.241 12.786 -6.741 1.00 92.44 72 ASN A N 1
ATOM 592 C CA . ASN A 1 72 ? -1.700 14.000 -6.152 1.00 92.44 72 ASN A CA 1
ATOM 593 C C . ASN A 1 72 ? -0.198 13.871 -5.812 1.00 92.44 72 ASN A C 1
ATOM 595 O O . ASN A 1 72 ? 0.429 14.876 -5.473 1.00 92.44 72 ASN A O 1
ATOM 599 N N . GLY A 1 73 ? 0.395 12.681 -5.978 1.00 91.62 73 GLY A N 1
ATOM 600 C CA . GLY A 1 73 ? 1.793 12.388 -5.655 1.00 91.62 73 GLY A CA 1
ATOM 601 C C . GLY A 1 73 ? 2.002 11.842 -4.243 1.00 91.62 73 GLY A C 1
ATOM 602 O O . GLY A 1 73 ? 3.152 11.710 -3.815 1.00 91.62 73 GLY A O 1
ATOM 603 N N . HIS A 1 74 ? 0.919 11.522 -3.539 1.00 92.50 74 HIS A N 1
ATOM 604 C CA . HIS A 1 74 ? 0.898 11.074 -2.159 1.00 92.50 74 HIS A CA 1
ATOM 605 C C . HIS A 1 74 ? -0.114 9.943 -1.976 1.00 92.50 74 HIS A C 1
ATOM 607 O O . HIS A 1 74 ? -1.209 9.982 -2.518 1.00 92.50 74 HIS A O 1
ATOM 613 N N . ILE A 1 75 ? 0.237 8.942 -1.170 1.00 90.88 75 ILE A N 1
ATOM 614 C CA . ILE A 1 75 ? -0.732 7.942 -0.713 1.00 90.88 75 ILE A CA 1
ATOM 615 C C . ILE A 1 75 ? -1.189 8.341 0.683 1.00 90.88 75 ILE A C 1
ATOM 617 O O . ILE A 1 75 ? -0.409 8.308 1.640 1.00 90.88 75 ILE A O 1
ATOM 621 N N . GLU A 1 76 ? -2.461 8.693 0.800 1.00 91.19 76 GLU A N 1
ATOM 622 C CA . GLU A 1 76 ? -3.069 9.201 2.020 1.00 91.19 76 GLU A CA 1
ATOM 623 C C . GLU A 1 76 ? -4.199 8.288 2.510 1.00 91.19 76 GLU A C 1
ATOM 625 O O . GLU A 1 76 ? -4.655 7.350 1.851 1.00 91.19 76 GLU A O 1
ATOM 630 N N . VAL A 1 77 ? -4.709 8.577 3.709 1.00 87.69 77 VAL A N 1
ATOM 631 C CA . VAL A 1 77 ? -5.823 7.824 4.314 1.00 87.69 77 VAL A CA 1
ATOM 632 C C . VAL A 1 77 ? -7.069 7.815 3.419 1.00 87.69 77 VAL A C 1
ATOM 634 O O . VAL A 1 77 ? -7.856 6.868 3.469 1.00 87.69 77 VAL A O 1
ATOM 637 N N . THR A 1 78 ? -7.254 8.854 2.606 1.00 90.06 78 THR A N 1
ATOM 638 C CA . THR A 1 78 ? -8.355 8.987 1.646 1.00 90.06 78 THR A CA 1
ATOM 639 C C . THR A 1 78 ? -8.268 8.007 0.481 1.00 90.06 78 THR A C 1
ATOM 641 O O . THR A 1 78 ? -9.316 7.630 -0.047 1.00 90.06 78 THR A O 1
ATOM 644 N N . ASP A 1 79 ? -7.071 7.541 0.122 1.00 90.44 79 ASP A N 1
ATOM 645 C CA . ASP A 1 79 ? -6.870 6.559 -0.950 1.00 90.44 79 ASP A CA 1
ATOM 646 C C . ASP A 1 79 ? -7.162 5.136 -0.474 1.00 90.44 79 ASP A C 1
ATOM 648 O O . ASP A 1 79 ? -7.641 4.296 -1.237 1.00 90.44 79 ASP A O 1
ATOM 652 N N . ILE A 1 80 ? -6.945 4.863 0.816 1.00 87.12 80 ILE A N 1
ATOM 653 C CA . ILE A 1 80 ? -7.015 3.515 1.390 1.00 87.12 80 ILE A CA 1
ATOM 654 C C . ILE A 1 80 ? -8.318 2.758 1.070 1.00 87.12 80 ILE A C 1
ATOM 656 O O . ILE A 1 80 ? -8.218 1.595 0.674 1.00 87.12 80 ILE A O 1
ATOM 660 N N . PRO A 1 81 ? -9.532 3.335 1.199 1.00 88.25 81 PRO A N 1
ATOM 661 C CA . PRO A 1 81 ? -10.760 2.608 0.871 1.00 88.25 81 PRO A CA 1
ATOM 662 C C . PRO A 1 81 ? -10.817 2.164 -0.596 1.00 88.25 81 PRO A C 1
ATOM 664 O O . PRO A 1 81 ? -11.311 1.078 -0.892 1.00 88.25 81 PRO A O 1
ATOM 667 N N . TRP A 1 82 ? -10.286 2.980 -1.509 1.00 89.62 82 TRP A N 1
ATOM 668 C CA . TRP A 1 82 ? -10.233 2.674 -2.938 1.00 89.62 82 TRP A CA 1
ATOM 669 C C . TRP A 1 82 ? -9.185 1.615 -3.249 1.00 89.62 82 TRP A C 1
ATOM 671 O O . TRP A 1 82 ? -9.449 0.707 -4.035 1.00 89.62 82 TRP A O 1
ATOM 681 N N . ILE A 1 83 ? -8.025 1.694 -2.594 1.00 88.62 83 ILE A N 1
ATOM 682 C CA . ILE A 1 83 ? -6.993 0.668 -2.704 1.00 88.62 83 ILE A CA 1
ATOM 683 C C . ILE A 1 83 ? -7.542 -0.671 -2.200 1.00 88.62 83 ILE A C 1
ATOM 685 O O . ILE A 1 83 ? -7.429 -1.677 -2.893 1.00 88.62 83 ILE A O 1
ATOM 689 N N . LEU A 1 84 ? -8.184 -0.701 -1.031 1.00 87.81 84 LEU A N 1
ATOM 690 C CA . LEU A 1 84 ? -8.785 -1.927 -0.507 1.00 87.81 84 LEU A CA 1
ATOM 691 C C . LEU A 1 84 ? -9.819 -2.496 -1.463 1.00 87.81 84 LEU A C 1
ATOM 693 O O . LEU A 1 84 ? -9.711 -3.663 -1.800 1.00 87.81 84 LEU A O 1
ATOM 697 N N . ALA A 1 85 ? -10.740 -1.680 -1.977 1.00 89.25 85 ALA A N 1
ATOM 698 C CA . ALA A 1 85 ? -11.723 -2.130 -2.963 1.00 89.25 85 ALA A CA 1
ATOM 699 C C . ALA A 1 85 ? -11.085 -2.645 -4.269 1.00 89.25 85 ALA A C 1
ATOM 701 O O . ALA A 1 85 ? -11.668 -3.470 -4.967 1.00 89.25 85 ALA A O 1
ATOM 702 N N . PHE A 1 86 ? -9.893 -2.164 -4.627 1.00 89.31 86 PHE A N 1
ATOM 703 C CA . PHE A 1 86 ? -9.147 -2.669 -5.777 1.00 89.31 86 PHE A CA 1
ATOM 704 C C . PHE A 1 86 ? -8.540 -4.057 -5.51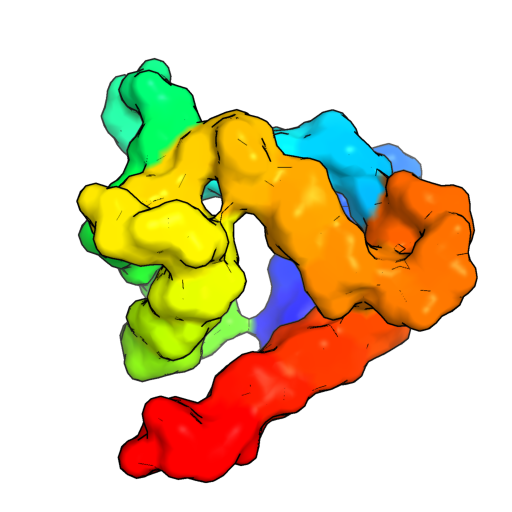8 1.00 89.31 86 PHE A C 1
ATOM 706 O O . PHE A 1 86 ? -8.465 -4.889 -6.430 1.00 89.31 86 PHE A O 1
ATOM 713 N N . PHE A 1 87 ? -8.102 -4.315 -4.285 1.00 89.69 87 PHE A N 1
ATOM 714 C CA . PHE A 1 87 ? -7.524 -5.593 -3.881 1.00 89.69 87 PHE A CA 1
ATOM 715 C C . PHE A 1 87 ? -8.569 -6.628 -3.443 1.00 89.69 87 PHE A C 1
ATOM 717 O O . PHE A 1 87 ? -8.368 -7.799 -3.747 1.00 89.69 87 PHE A O 1
ATOM 724 N N . ASP A 1 88 ? -9.657 -6.214 -2.796 1.00 92.00 88 ASP A N 1
ATOM 725 C CA . ASP A 1 88 ? -10.807 -7.022 -2.367 1.00 92.00 88 ASP A CA 1
ATOM 726 C C . ASP A 1 88 ? -11.674 -7.351 -3.591 1.00 92.00 88 ASP A C 1
ATOM 728 O O . ASP A 1 88 ? -12.502 -6.565 -4.059 1.00 92.00 88 ASP A O 1
ATOM 732 N N . ARG A 1 89 ? -11.424 -8.516 -4.189 1.00 89.06 89 ARG A N 1
ATOM 733 C CA . ARG A 1 89 ? -12.025 -8.892 -5.476 1.00 89.06 89 ARG A CA 1
ATOM 734 C C . ARG A 1 89 ? -13.365 -9.579 -5.300 1.00 89.06 89 ARG A C 1
ATOM 736 O O . ARG A 1 89 ? -14.156 -9.590 -6.248 1.00 89.06 89 ARG A O 1
ATOM 743 N N . ASN A 1 90 ? -13.578 -10.227 -4.161 1.00 91.25 90 ASN A N 1
ATOM 744 C CA . ASN A 1 90 ? -14.827 -10.901 -3.834 1.00 91.25 90 ASN A CA 1
ATOM 745 C C . ASN A 1 90 ? -15.819 -9.979 -3.090 1.00 91.25 90 ASN A C 1
ATOM 747 O O . ASN A 1 90 ? -16.986 -10.357 -2.971 1.00 91.25 90 ASN A O 1
ATOM 751 N N . MET A 1 91 ? -15.393 -8.768 -2.709 1.00 89.69 91 MET A N 1
ATOM 752 C CA . MET A 1 91 ? -16.159 -7.744 -1.992 1.00 89.69 91 MET A CA 1
ATOM 753 C C . MET A 1 91 ? -16.652 -8.226 -0.624 1.00 89.69 91 MET A C 1
ATOM 755 O O . MET A 1 91 ? -17.781 -7.918 -0.224 1.00 89.69 91 MET A O 1
ATOM 759 N N . ASP A 1 92 ? -15.838 -9.015 0.077 1.00 91.12 92 ASP A N 1
ATOM 760 C CA . ASP A 1 92 ? -16.147 -9.484 1.431 1.00 91.12 92 ASP A CA 1
ATOM 761 C C . ASP A 1 92 ? -15.701 -8.502 2.532 1.00 91.12 92 ASP A C 1
ATOM 763 O O . ASP A 1 92 ? -16.031 -8.695 3.707 1.00 91.12 92 ASP A O 1
ATOM 767 N N . GLY A 1 93 ? -15.056 -7.397 2.145 1.00 87.62 93 GLY A N 1
ATOM 768 C CA . GLY A 1 93 ? -14.633 -6.314 3.027 1.00 87.62 93 GLY A CA 1
ATOM 769 C C . GLY A 1 93 ? -13.238 -6.504 3.620 1.00 87.62 93 GLY A C 1
ATOM 770 O O . GLY A 1 93 ? -12.814 -5.665 4.423 1.00 87.62 93 GLY A O 1
ATOM 771 N N . VAL A 1 94 ? -12.526 -7.569 3.249 1.00 90.38 94 VAL A N 1
ATOM 772 C CA . VAL A 1 94 ? -11.123 -7.803 3.604 1.00 90.38 94 VAL A CA 1
ATOM 773 C C . VAL A 1 94 ? -10.320 -8.174 2.361 1.00 90.38 94 VAL A C 1
ATOM 775 O O . VAL A 1 94 ? -10.867 -8.493 1.316 1.00 90.38 94 VAL A O 1
ATOM 778 N N . VAL A 1 95 ? -8.992 -8.107 2.452 1.00 92.69 95 VAL A N 1
ATOM 779 C CA . VAL A 1 95 ? -8.124 -8.575 1.362 1.00 92.69 95 VAL A CA 1
ATOM 780 C C . VAL A 1 95 ? -7.465 -9.877 1.778 1.00 92.69 95 VAL A C 1
ATOM 782 O O . VAL A 1 95 ? -6.562 -9.880 2.616 1.00 92.69 95 VAL A O 1
ATOM 785 N N . GLY A 1 96 ? -7.869 -10.987 1.173 1.00 94.25 96 GLY A N 1
ATOM 786 C CA . GLY A 1 96 ? -7.212 -12.274 1.378 1.00 94.25 96 GLY A CA 1
ATOM 787 C C . GLY A 1 96 ? -5.834 -12.340 0.710 1.00 94.25 96 GLY A C 1
ATOM 788 O O . GLY A 1 96 ? -5.563 -11.665 -0.288 1.00 94.25 96 GLY A O 1
ATOM 789 N N . GLN A 1 97 ? -4.956 -13.227 1.191 1.00 93.50 97 GLN A N 1
ATOM 790 C CA . GLN A 1 97 ? -3.609 -13.396 0.617 1.00 93.50 97 GLN A CA 1
ATOM 791 C C . GLN A 1 97 ? -3.627 -13.666 -0.894 1.00 93.50 97 GLN A C 1
ATOM 793 O O . GLN A 1 97 ? -2.823 -13.113 -1.644 1.00 93.50 97 GLN A O 1
ATOM 798 N N . ALA A 1 98 ? -4.543 -14.519 -1.359 1.00 93.44 98 ALA A N 1
ATOM 799 C CA . ALA A 1 98 ? -4.654 -14.842 -2.777 1.00 93.44 98 ALA A CA 1
ATOM 800 C C . ALA A 1 98 ? -5.040 -13.613 -3.611 1.00 93.44 98 ALA A C 1
ATOM 802 O O . ALA A 1 98 ? -4.512 -13.417 -4.706 1.00 93.44 98 ALA A O 1
ATOM 803 N N . GLU A 1 99 ? -5.935 -12.774 -3.096 1.00 93.50 99 GLU A N 1
ATOM 804 C CA . GLU A 1 99 ? -6.363 -11.554 -3.771 1.00 93.50 99 GLU A CA 1
ATOM 805 C C . GLU A 1 99 ? -5.224 -10.545 -3.839 1.00 93.50 99 GLU A C 1
ATOM 807 O O . GLU A 1 99 ? -4.912 -10.058 -4.929 1.00 93.50 99 GLU A O 1
ATOM 812 N N . PHE A 1 100 ? -4.524 -10.349 -2.717 1.00 91.38 100 PHE A N 1
ATOM 813 C CA . PHE A 1 100 ? -3.324 -9.525 -2.647 1.00 91.38 100 PHE A CA 1
ATOM 814 C C . PHE A 1 100 ? -2.291 -9.947 -3.692 1.00 91.38 100 PHE A C 1
ATOM 816 O O . PHE A 1 100 ? -1.899 -9.150 -4.541 1.00 91.38 100 PHE A O 1
ATOM 823 N N . VAL A 1 101 ? -1.896 -11.223 -3.690 1.00 91.31 101 VAL A N 1
ATOM 824 C CA . VAL A 1 101 ? -0.854 -11.755 -4.582 1.00 91.31 101 VAL A CA 1
ATOM 825 C C . VAL A 1 101 ? -1.274 -11.685 -6.050 1.00 91.31 101 VAL A C 1
ATOM 827 O O . VAL A 1 101 ? -0.474 -11.303 -6.903 1.00 91.31 101 VAL A O 1
ATOM 830 N N . ILE A 1 102 ? -2.519 -12.031 -6.384 1.00 92.31 102 ILE A N 1
ATOM 831 C CA . ILE A 1 102 ? -2.979 -11.990 -7.779 1.00 92.31 102 ILE A CA 1
ATOM 832 C C . ILE A 1 102 ? -3.001 -10.552 -8.294 1.00 92.31 102 ILE A C 1
ATOM 834 O O . ILE A 1 102 ? -2.549 -10.296 -9.412 1.00 92.31 102 ILE A O 1
ATOM 838 N N . THR A 1 103 ? -3.541 -9.621 -7.512 1.00 90.06 103 THR A N 1
ATOM 839 C CA . THR A 1 103 ? -3.619 -8.210 -7.898 1.00 90.06 103 THR A CA 1
ATOM 840 C C . THR A 1 103 ? -2.223 -7.603 -7.994 1.00 90.06 103 THR A C 1
ATOM 842 O O . THR A 1 103 ? -1.899 -6.983 -9.004 1.00 90.06 103 THR A O 1
ATOM 845 N N . TRP A 1 104 ? -1.345 -7.911 -7.041 1.00 87.56 104 TRP A N 1
ATOM 846 C CA . TRP A 1 104 ? 0.069 -7.549 -7.074 1.00 87.56 104 TRP A CA 1
ATOM 847 C C . TRP A 1 104 ? 0.763 -7.972 -8.368 1.00 87.56 104 TRP A C 1
ATOM 849 O O . TRP A 1 104 ? 1.350 -7.158 -9.081 1.00 87.56 104 TRP A O 1
ATOM 859 N N . LEU A 1 105 ? 0.680 -9.265 -8.695 1.00 89.00 105 LEU A N 1
ATOM 860 C CA . LEU A 1 105 ? 1.322 -9.822 -9.880 1.00 89.00 105 LEU A CA 1
ATOM 861 C C . LEU A 1 105 ? 0.761 -9.210 -11.163 1.00 89.00 105 LEU A C 1
ATOM 863 O O . LEU A 1 105 ? 1.507 -9.050 -12.127 1.00 89.00 105 LEU A O 1
ATOM 867 N N . LYS A 1 106 ? -0.526 -8.853 -11.193 1.00 88.50 106 LYS A N 1
ATOM 868 C CA . LYS A 1 106 ? -1.122 -8.143 -12.331 1.00 88.50 106 LYS A CA 1
ATOM 869 C C . LYS A 1 106 ? -0.544 -6.742 -12.499 1.00 88.50 106 LYS A C 1
ATOM 871 O O . LYS A 1 106 ? -0.284 -6.367 -13.636 1.00 88.50 106 LYS A O 1
ATOM 876 N N . LEU A 1 107 ? -0.330 -6.000 -11.412 1.00 84.88 107 LEU A N 1
ATOM 877 C CA . LEU A 1 107 ? 0.226 -4.645 -11.465 1.00 84.88 107 LEU A CA 1
ATOM 878 C C . LEU A 1 107 ? 1.646 -4.647 -12.036 1.00 84.88 107 LEU A C 1
ATOM 880 O O . LEU A 1 107 ? 1.916 -3.971 -13.026 1.00 84.88 107 LEU A O 1
ATOM 884 N N . ILE A 1 108 ? 2.533 -5.472 -11.474 1.00 81.56 108 ILE A N 1
ATOM 885 C CA . ILE A 1 108 ? 3.946 -5.489 -11.882 1.00 81.56 108 ILE A CA 1
ATOM 886 C C . ILE A 1 108 ? 4.158 -6.075 -13.288 1.00 81.56 108 ILE A C 1
ATOM 888 O O . ILE A 1 108 ? 5.088 -5.675 -13.984 1.00 81.56 108 ILE A O 1
ATOM 892 N N . ASN A 1 109 ? 3.288 -6.989 -13.737 1.00 82.00 109 ASN A N 1
ATOM 893 C CA . ASN A 1 109 ? 3.372 -7.603 -15.069 1.00 82.00 109 ASN A CA 1
ATOM 894 C C . ASN A 1 109 ? 2.505 -6.905 -16.132 1.00 82.00 109 ASN A C 1
ATOM 896 O O . ASN A 1 109 ? 2.483 -7.357 -17.280 1.00 82.00 109 ASN A O 1
ATOM 900 N N . SER A 1 110 ? 1.752 -5.859 -15.775 1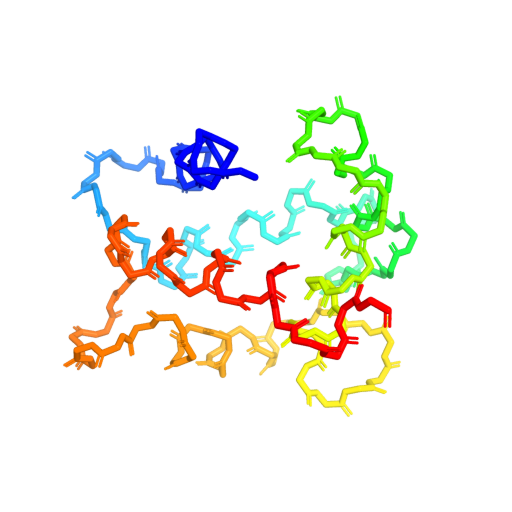.00 72.75 110 SER A N 1
ATOM 901 C CA . SER A 1 110 ? 0.886 -5.145 -16.718 1.00 72.75 110 SER A CA 1
ATOM 902 C C . SER A 1 110 ? 1.724 -4.542 -17.851 1.00 72.75 110 SER A C 1
ATOM 904 O O . SER A 1 110 ? 2.736 -3.930 -17.573 1.00 72.75 110 SER A O 1
ATOM 906 N N . PRO A 1 111 ? 1.342 -4.619 -19.134 1.00 56.00 111 PRO A N 1
ATOM 907 C CA . PRO A 1 111 ? 2.145 -4.067 -20.234 1.00 56.00 111 PRO A CA 1
ATOM 908 C C . PRO A 1 111 ? 2.386 -2.545 -20.164 1.00 56.00 111 PRO A C 1
ATOM 910 O O . PRO A 1 111 ? 3.207 -2.039 -20.917 1.00 56.00 111 PRO A O 1
ATOM 913 N N . GLN A 1 112 ? 1.704 -1.822 -19.269 1.00 53.38 112 GLN A N 1
ATOM 914 C CA . GLN A 1 112 ? 1.999 -0.422 -18.934 1.00 53.38 112 GLN A CA 1
ATOM 915 C C . GLN A 1 112 ? 3.220 -0.256 -18.000 1.00 53.38 112 GLN A C 1
ATOM 917 O O . GLN A 1 112 ? 3.632 0.871 -17.749 1.00 53.38 112 GLN A O 1
ATOM 922 N N . SER A 1 113 ? 3.791 -1.354 -17.487 1.00 48.84 113 SER A N 1
ATOM 923 C CA . SER A 1 113 ? 4.978 -1.399 -16.621 1.00 48.84 113 SER A CA 1
ATOM 924 C C . SER A 1 113 ? 6.309 -1.605 -17.361 1.00 48.84 113 SER A C 1
ATOM 926 O O . SER A 1 113 ? 7.352 -1.679 -16.707 1.00 48.84 113 SER A O 1
ATOM 928 N N . ARG A 1 114 ? 6.293 -1.729 -18.698 1.00 39.88 114 ARG A N 1
ATOM 929 C CA . ARG A 1 114 ? 7.474 -1.978 -19.546 1.00 39.88 114 ARG A CA 1
ATOM 930 C C . ARG A 1 114 ? 7.815 -0.808 -20.453 1.00 39.88 114 ARG A C 1
ATOM 932 O O . ARG A 1 114 ? 6.876 -0.240 -21.048 1.00 39.88 114 ARG A O 1
#

InterPro domains:
  IPR002048 EF-hand domain [PF13833] (79-101)
  IPR002048 EF-hand domain [PS50222] (1-35)
  IPR011992 EF-hand domain pair [SSF47473] (4-108)
  IPR018247 EF-Hand 1, calcium-binding site [PS00018] (68-80)